Protein AF-A0A1F3V803-F1 (afdb_monomer)

Radius of gyration: 26.29 Å; Cα contacts (8 Å, |Δi|>4): 55; chains: 1; bounding box: 69×19×67 Å

Solvent-accessible surface area (backbone atoms only — not comparable to full-atom values): 7917 Å² total; per-residue (Å²): 112,71,68,62,55,53,49,49,52,49,53,52,56,52,50,50,53,37,47,75,66,63,75,46,58,68,71,62,49,52,55,52,51,51,55,48,50,52,50,52,50,51,51,50,54,51,50,55,56,48,55,55,49,52,52,51,54,52,50,53,50,51,52,52,52,58,51,56,71,48,44,62,58,47,48,73,74,38,53,72,72,54,35,48,54,54,49,50,60,58,50,63,36,50,44,83,52,98,91,41,83,43,76,59,75,75,55,73,74,76,69,55,58,97,84,62,82,96,82,54,72,82,64,60,79,70,60,61,89,87,68,132

Secondary structure (DSSP, 8-state):
-HHHHHHHHHHHHHHHHHHHTT-S-HHHHHHHHHHHHHHHHHHHHHHHHHHHHHHHHHHHHHHHHHHHHHHHHHHHHS-HHHHHHHHHHHHTTEEEETTEEEE----GGGGS-TT--TT-HHHHTT--S---

Sequence (132 aa):
MNTAKLEIQRLISESYEDKINERISENLWREKYRVWMEEESRLKVEIKAFDKKELATTQIFKECIERGKSLKSQYVLGSETQKRKLVEILASNLILNHGSVECCWRKPWNLLPKKGQVGYWISRILIPCNTF

Structure (mmCIF, N/CA/C/O backbone):
data_AF-A0A1F3V803-F1
#
_entry.id   AF-A0A1F3V803-F1
#
loop_
_atom_site.group_PDB
_atom_site.id
_atom_site.type_symbol
_atom_site.label_atom_id
_atom_site.label_alt_id
_atom_site.label_comp_id
_atom_site.label_asym_id
_atom_site.label_entity_id
_atom_site.label_seq_id
_atom_site.pdbx_PDB_ins_code
_atom_site.Cartn_x
_atom_site.Cartn_y
_atom_site.Cartn_z
_atom_site.occupancy
_atom_site.B_iso_or_equiv
_atom_site.auth_seq_id
_atom_site.auth_comp_id
_atom_site.auth_asym_id
_atom_site.auth_atom_id
_atom_site.pdbx_PDB_model_num
ATOM 1 N N . MET A 1 1 ? 1.886 -6.604 -14.223 1.00 58.78 1 MET A N 1
ATOM 2 C CA . MET A 1 1 ? 2.879 -5.517 -14.051 1.00 58.78 1 MET A CA 1
ATOM 3 C C . MET A 1 1 ? 4.305 -6.053 -13.954 1.00 58.78 1 MET A C 1
ATOM 5 O O . MET A 1 1 ? 5.132 -5.584 -14.718 1.00 58.78 1 MET A O 1
ATOM 9 N N . ASN A 1 2 ? 4.600 -7.066 -13.125 1.00 68.56 2 ASN A N 1
ATOM 10 C CA . ASN A 1 2 ? 5.965 -7.623 -13.036 1.00 68.56 2 ASN A CA 1
ATOM 11 C C . ASN A 1 2 ? 6.492 -8.257 -14.335 1.00 68.56 2 ASN A C 1
ATOM 13 O O . ASN A 1 2 ? 7.656 -8.073 -14.662 1.00 68.56 2 ASN A O 1
ATOM 17 N N . THR A 1 3 ? 5.644 -8.934 -15.110 1.00 80.06 3 THR A N 1
ATOM 18 C CA . THR A 1 3 ? 6.038 -9.558 -16.386 1.00 80.06 3 THR A CA 1
ATOM 19 C C . THR A 1 3 ? 6.472 -8.537 -17.443 1.00 80.06 3 THR A C 1
ATOM 21 O O . THR A 1 3 ? 7.494 -8.727 -18.087 1.00 80.06 3 THR A O 1
ATOM 24 N N . ALA A 1 4 ? 5.752 -7.417 -17.569 1.00 79.44 4 ALA A N 1
ATOM 25 C CA . ALA A 1 4 ? 6.079 -6.353 -18.523 1.00 79.44 4 ALA A CA 1
ATOM 26 C C . ALA A 1 4 ? 7.405 -5.645 -18.191 1.00 79.44 4 ALA A C 1
ATOM 28 O O . ALA A 1 4 ? 8.190 -5.351 -19.086 1.00 79.44 4 ALA A O 1
ATOM 29 N N . LYS A 1 5 ? 7.687 -5.419 -16.900 1.00 83.44 5 LYS A N 1
ATOM 30 C CA . LYS A 1 5 ? 8.965 -4.847 -16.452 1.00 83.44 5 LYS A CA 1
ATOM 31 C C . LYS A 1 5 ? 10.145 -5.767 -16.782 1.00 83.44 5 LYS A C 1
ATOM 33 O O . LYS A 1 5 ? 11.165 -5.285 -17.260 1.00 83.44 5 LYS A O 1
ATOM 38 N N . LEU A 1 6 ? 10.004 -7.068 -16.521 1.00 87.00 6 LEU A N 1
ATOM 39 C CA . LEU A 1 6 ? 11.047 -8.057 -16.814 1.00 87.00 6 LEU A CA 1
ATOM 40 C C . LEU A 1 6 ? 11.333 -8.144 -18.315 1.00 87.00 6 LEU A C 1
ATOM 42 O O . LEU A 1 6 ? 12.490 -8.222 -18.710 1.00 87.00 6 LEU A O 1
ATOM 46 N N . GLU A 1 7 ? 10.293 -8.054 -19.142 1.00 88.12 7 GLU A N 1
ATOM 47 C CA . GLU A 1 7 ? 10.446 -8.075 -20.594 1.00 88.12 7 GLU A CA 1
ATOM 48 C C . GLU A 1 7 ? 11.192 -6.842 -21.122 1.00 88.12 7 GLU A C 1
ATOM 50 O O . GLU A 1 7 ? 12.089 -6.972 -21.947 1.00 88.12 7 GLU A O 1
ATOM 55 N N . ILE A 1 8 ? 10.907 -5.645 -20.598 1.00 87.25 8 ILE A N 1
ATOM 56 C CA . ILE A 1 8 ? 11.644 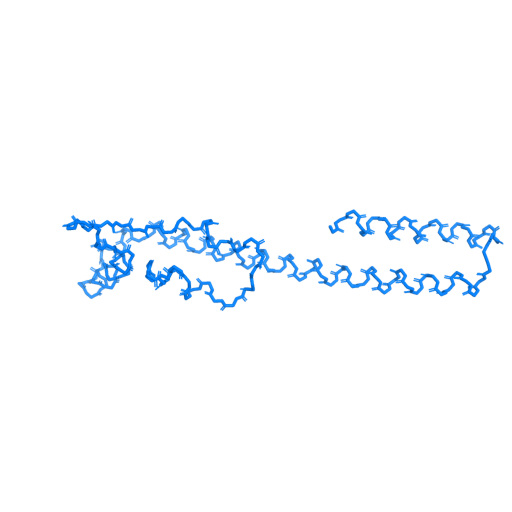-4.425 -20.972 1.00 87.25 8 ILE A CA 1
ATOM 57 C C . ILE A 1 8 ? 13.113 -4.510 -20.549 1.00 87.25 8 ILE A C 1
ATOM 59 O O . ILE A 1 8 ? 13.993 -4.109 -21.306 1.00 87.25 8 ILE A O 1
ATOM 63 N N . GLN A 1 9 ? 13.394 -5.061 -19.367 1.00 86.12 9 GLN A N 1
ATOM 64 C CA . GLN A 1 9 ? 14.769 -5.270 -18.909 1.00 86.12 9 GLN A CA 1
ATOM 65 C C . GLN A 1 9 ? 15.517 -6.262 -19.803 1.00 86.12 9 GLN A C 1
ATOM 67 O O . GLN A 1 9 ? 16.662 -6.003 -20.164 1.00 86.12 9 GLN A O 1
ATOM 72 N N . ARG A 1 10 ? 14.848 -7.342 -20.225 1.00 90.25 10 ARG A N 1
ATOM 73 C CA . ARG A 1 10 ? 15.386 -8.303 -21.192 1.00 90.25 10 ARG A CA 1
ATOM 74 C C . ARG A 1 10 ? 15.709 -7.633 -22.529 1.00 90.25 10 ARG A C 1
ATOM 76 O O . ARG A 1 10 ? 16.830 -7.763 -23.006 1.00 90.25 10 ARG A O 1
ATOM 83 N N . LEU A 1 11 ? 14.771 -6.865 -23.088 1.00 87.75 11 LEU A N 1
ATOM 84 C CA . LEU A 1 11 ? 14.954 -6.143 -24.354 1.00 87.75 11 LEU A CA 1
ATOM 85 C C . LEU A 1 11 ? 16.104 -5.133 -24.288 1.00 87.75 11 LEU A C 1
ATOM 87 O O . LEU A 1 11 ? 16.893 -5.031 -25.225 1.00 87.75 11 LEU A O 1
ATOM 91 N N . ILE A 1 12 ? 16.235 -4.417 -23.169 1.00 86.56 12 ILE A N 1
ATOM 92 C CA . ILE A 1 12 ? 17.360 -3.512 -22.939 1.00 86.56 12 ILE A CA 1
ATOM 93 C C . ILE A 1 12 ? 18.681 -4.293 -22.957 1.00 86.56 12 ILE A C 1
ATOM 95 O O . ILE A 1 12 ? 19.575 -3.929 -23.719 1.00 86.56 12 ILE A O 1
ATOM 99 N N . SER A 1 13 ? 18.797 -5.372 -22.179 1.00 86.75 13 SER A N 1
ATOM 100 C CA . SER A 1 13 ? 20.006 -6.205 -22.123 1.00 86.75 13 SER A CA 1
ATOM 101 C C . SER A 1 13 ? 20.377 -6.809 -23.480 1.00 86.75 13 SER A C 1
ATOM 103 O O . SER A 1 13 ? 21.530 -6.720 -23.887 1.00 86.75 13 SER A O 1
ATOM 105 N N . GLU A 1 14 ? 19.409 -7.352 -24.216 1.00 86.94 14 GLU A N 1
ATOM 106 C CA . GLU A 1 14 ? 19.634 -7.930 -25.549 1.00 86.94 14 GLU A CA 1
ATOM 107 C C . GLU A 1 14 ? 20.071 -6.868 -26.563 1.00 86.94 14 GLU A C 1
ATOM 109 O O . GLU A 1 14 ? 21.017 -7.073 -27.320 1.00 86.94 14 GLU A O 1
ATOM 114 N N . SER A 1 15 ? 19.463 -5.680 -26.518 1.00 84.69 15 SER A N 1
ATOM 115 C CA . SER A 1 15 ? 19.848 -4.578 -27.403 1.00 84.69 15 SER A CA 1
ATOM 116 C C . SER A 1 15 ? 21.268 -4.065 -27.157 1.00 84.69 15 SER A C 1
ATOM 118 O O . SER A 1 15 ? 21.910 -3.572 -28.084 1.00 84.69 15 SER A O 1
ATOM 120 N N . TYR A 1 16 ? 21.763 -4.162 -25.918 1.00 83.31 16 TYR A N 1
ATOM 121 C CA . TYR A 1 16 ? 23.140 -3.809 -25.584 1.00 83.31 16 TYR A CA 1
ATOM 122 C C . TYR A 1 16 ? 24.130 -4.783 -26.219 1.00 83.31 16 TYR A C 1
ATOM 124 O O . TYR A 1 16 ? 25.106 -4.340 -26.825 1.00 83.31 16 TYR A O 1
ATOM 132 N N . GLU A 1 17 ? 23.850 -6.083 -26.135 1.00 85.25 17 GLU A N 1
ATOM 133 C CA . GLU A 1 17 ? 24.649 -7.122 -26.790 1.00 85.25 17 GLU A CA 1
ATOM 134 C C . GLU A 1 17 ? 24.638 -6.948 -28.313 1.00 85.25 17 GLU A C 1
ATOM 136 O O . GLU A 1 17 ? 25.684 -6.981 -28.962 1.00 85.25 17 GLU A O 1
ATOM 141 N N . ASP A 1 18 ? 23.479 -6.672 -28.909 1.00 82.56 18 ASP A N 1
ATOM 142 C CA . ASP A 1 18 ? 23.374 -6.462 -30.354 1.00 82.56 18 ASP A CA 1
ATOM 143 C C . ASP A 1 18 ? 24.081 -5.179 -30.833 1.00 82.56 18 ASP A C 1
ATOM 145 O O . ASP A 1 18 ? 24.614 -5.148 -31.946 1.00 82.56 18 ASP A O 1
ATOM 149 N N . LYS A 1 19 ? 24.154 -4.138 -29.990 1.00 79.94 19 LYS A N 1
ATOM 150 C CA . LYS A 1 19 ? 24.950 -2.927 -30.248 1.00 79.94 19 LYS A CA 1
ATOM 151 C C . LYS A 1 19 ? 26.449 -3.217 -30.204 1.00 79.94 19 LYS A C 1
ATOM 153 O O . LYS A 1 19 ? 27.188 -2.678 -31.022 1.00 79.94 19 LYS A O 1
ATOM 158 N N . ILE A 1 20 ? 26.909 -4.027 -29.247 1.00 83.00 20 ILE A N 1
ATOM 159 C CA . ILE A 1 20 ? 28.323 -4.428 -29.135 1.00 83.00 20 ILE A CA 1
ATOM 160 C C . ILE A 1 20 ? 28.737 -5.273 -30.344 1.00 83.00 20 ILE A C 1
ATOM 162 O O . ILE A 1 20 ? 29.839 -5.111 -30.855 1.00 83.00 20 ILE A O 1
ATOM 166 N N . ASN A 1 21 ? 27.828 -6.113 -30.838 1.00 85.88 21 ASN A N 1
ATOM 167 C CA . ASN A 1 21 ? 28.039 -6.951 -32.016 1.00 85.88 21 ASN A CA 1
ATOM 168 C C . ASN A 1 21 ? 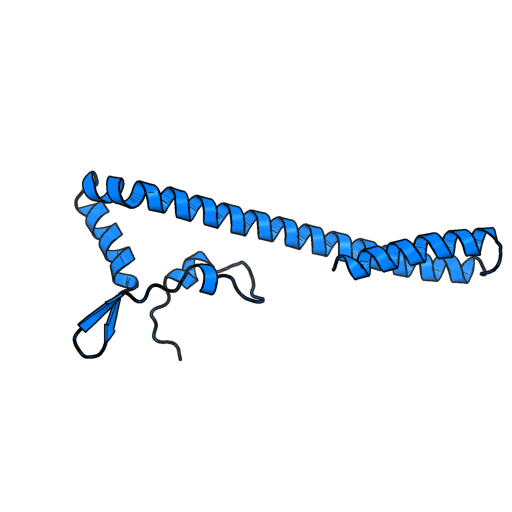27.798 -6.220 -33.357 1.00 85.88 21 ASN A C 1
ATOM 170 O O . ASN A 1 21 ? 27.734 -6.881 -34.392 1.00 85.88 21 ASN A O 1
ATOM 174 N N . GLU A 1 22 ? 27.612 -4.891 -33.345 1.00 82.69 22 GLU A N 1
ATOM 175 C CA . GLU A 1 22 ? 27.343 -4.033 -34.519 1.00 82.69 22 GLU A CA 1
ATOM 176 C C . GLU A 1 22 ? 26.160 -4.485 -35.400 1.00 82.69 22 GLU A C 1
ATOM 178 O O . GLU A 1 22 ? 26.028 -4.092 -36.559 1.00 82.69 22 GLU A O 1
ATOM 183 N N . ARG A 1 23 ? 25.240 -5.285 -34.850 1.00 82.44 23 ARG A N 1
ATOM 184 C CA . ARG A 1 23 ? 24.075 -5.813 -35.580 1.00 82.44 23 ARG A CA 1
ATOM 185 C C . ARG A 1 23 ? 23.001 -4.758 -35.825 1.00 82.44 23 ARG A C 1
ATOM 187 O O . ARG A 1 23 ? 22.108 -4.959 -36.646 1.00 82.44 23 ARG A O 1
ATOM 194 N N . ILE A 1 24 ? 23.068 -3.647 -35.095 1.00 82.81 24 ILE A N 1
ATOM 195 C CA . ILE A 1 24 ? 22.087 -2.566 -35.114 1.00 82.81 24 ILE A CA 1
ATOM 196 C C . ILE A 1 24 ? 22.832 -1.240 -35.239 1.00 82.81 24 ILE A C 1
ATOM 198 O O . ILE A 1 24 ? 23.830 -1.009 -34.558 1.00 82.81 24 ILE A O 1
ATOM 202 N N . SER A 1 25 ? 22.326 -0.340 -36.083 1.00 84.44 25 SER A N 1
ATOM 203 C CA . SER A 1 25 ? 22.878 1.010 -36.186 1.00 84.44 25 SER A CA 1
ATOM 204 C C . SER A 1 25 ? 22.672 1.793 -34.885 1.00 84.44 25 SER A C 1
ATOM 206 O O . SER A 1 25 ? 21.636 1.687 -34.222 1.00 84.44 25 SER A O 1
ATOM 208 N N . GLU A 1 26 ? 23.646 2.632 -34.534 1.00 82.44 26 GLU A N 1
ATOM 209 C CA . GLU A 1 26 ? 23.630 3.392 -33.279 1.00 82.44 26 GLU A CA 1
ATOM 210 C C . GLU A 1 26 ? 22.400 4.311 -33.158 1.00 82.44 26 GLU A C 1
ATOM 212 O O . GLU A 1 26 ? 21.834 4.466 -32.076 1.00 82.44 26 GLU A O 1
ATOM 217 N N . ASN A 1 27 ? 21.941 4.870 -34.281 1.00 83.94 27 ASN A N 1
ATOM 218 C CA . ASN A 1 27 ? 20.749 5.716 -34.331 1.00 83.94 27 ASN A CA 1
ATOM 219 C C . ASN A 1 27 ? 19.468 4.934 -34.011 1.00 83.94 27 ASN A C 1
ATOM 221 O O . ASN A 1 27 ? 18.632 5.414 -33.247 1.00 83.94 27 ASN A O 1
ATOM 225 N N . LEU A 1 28 ? 19.326 3.719 -34.552 1.00 84.00 28 LEU A N 1
ATOM 226 C CA . LEU A 1 28 ? 18.174 2.862 -34.272 1.00 84.00 28 LEU A CA 1
ATOM 227 C C . LEU A 1 28 ? 18.197 2.365 -32.821 1.00 84.00 28 LEU A C 1
ATOM 229 O O . LEU A 1 28 ? 17.157 2.343 -32.160 1.00 84.00 28 LEU A O 1
ATOM 233 N N . TRP A 1 29 ? 19.384 2.023 -32.312 1.00 85.69 29 TRP A N 1
ATOM 234 C CA . TRP A 1 29 ? 19.566 1.623 -30.921 1.00 85.69 29 TRP A CA 1
ATOM 235 C C . TRP A 1 29 ? 19.192 2.750 -29.952 1.00 85.69 29 TRP A C 1
ATOM 237 O O . TRP A 1 29 ? 18.389 2.523 -29.049 1.00 85.69 29 TRP A O 1
ATOM 247 N N . ARG A 1 30 ? 19.686 3.981 -30.165 1.00 86.38 30 ARG A N 1
ATOM 248 C CA . ARG A 1 30 ? 19.356 5.132 -29.305 1.00 86.38 30 ARG A CA 1
ATOM 249 C C . ARG A 1 30 ? 17.856 5.400 -29.232 1.00 86.38 30 ARG A C 1
ATOM 251 O O . ARG A 1 30 ? 17.342 5.648 -28.143 1.00 86.38 30 ARG A O 1
ATOM 258 N N . GLU A 1 31 ? 17.161 5.336 -30.366 1.00 89.56 31 GLU A N 1
ATOM 259 C CA . GLU A 1 31 ? 15.721 5.595 -30.408 1.00 89.56 31 GLU A CA 1
ATOM 260 C C . GLU A 1 31 ? 14.936 4.540 -29.618 1.00 89.56 31 GLU A C 1
ATOM 262 O O . GLU A 1 31 ? 14.098 4.878 -28.782 1.00 89.56 31 GLU A O 1
ATOM 267 N N . LYS A 1 32 ? 15.244 3.253 -29.822 1.00 87.31 32 LYS A N 1
ATOM 268 C CA . LYS A 1 32 ? 14.579 2.156 -2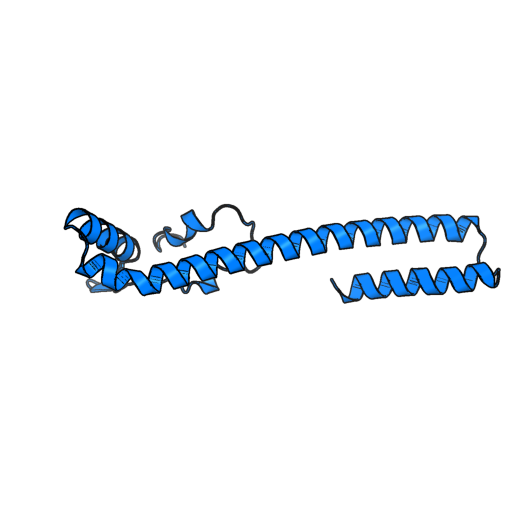9.104 1.00 87.31 32 LYS A CA 1
ATOM 269 C C . LYS A 1 32 ? 14.917 2.144 -27.618 1.00 87.31 32 LYS A C 1
ATOM 271 O O . LYS A 1 32 ? 14.017 1.992 -26.794 1.00 87.31 32 LYS A O 1
ATOM 276 N N . TYR A 1 33 ? 16.180 2.384 -27.279 1.00 87.69 33 TYR A N 1
ATOM 277 C CA . TYR A 1 33 ? 16.638 2.469 -25.900 1.00 87.69 33 TYR A CA 1
ATOM 278 C C . TYR A 1 33 ? 15.925 3.588 -25.133 1.00 87.69 33 TYR A C 1
ATOM 280 O O . TYR A 1 33 ? 15.474 3.373 -24.008 1.00 87.69 33 TYR A O 1
ATOM 288 N N . ARG A 1 34 ? 15.736 4.760 -25.757 1.00 89.88 34 ARG A N 1
ATOM 289 C CA . ARG A 1 34 ? 14.968 5.866 -25.167 1.00 89.88 34 ARG A CA 1
ATOM 290 C C . ARG A 1 34 ? 13.527 5.458 -24.851 1.00 89.88 34 ARG A C 1
ATOM 292 O O . ARG A 1 34 ? 13.079 5.667 -23.727 1.00 89.88 34 ARG A O 1
ATOM 299 N N . VAL A 1 35 ? 12.834 4.831 -25.804 1.00 90.75 35 VAL A N 1
ATOM 300 C CA . VAL A 1 35 ? 11.442 4.376 -25.626 1.00 90.75 35 VAL A CA 1
ATOM 301 C C . VAL A 1 35 ? 11.324 3.364 -24.482 1.00 90.75 35 VAL A C 1
ATOM 303 O O . VAL A 1 35 ? 10.433 3.474 -23.642 1.00 90.75 35 VAL A O 1
ATOM 306 N N . TRP A 1 36 ? 12.234 2.392 -24.408 1.00 90.00 36 TRP A N 1
ATOM 307 C CA . TRP A 1 36 ? 12.224 1.398 -23.333 1.00 90.00 36 TRP A CA 1
ATOM 308 C C . TRP A 1 36 ? 12.554 1.995 -21.965 1.00 90.00 36 TRP A C 1
ATOM 310 O O . TRP A 1 36 ? 11.940 1.606 -20.974 1.00 90.00 36 TRP A O 1
ATOM 320 N N . MET A 1 37 ? 13.467 2.965 -21.899 1.00 88.25 37 MET A N 1
ATOM 321 C CA . MET A 1 37 ? 13.791 3.677 -20.660 1.00 88.25 37 MET A CA 1
ATOM 322 C C . MET A 1 37 ? 12.621 4.526 -20.147 1.00 88.25 37 MET A C 1
ATOM 324 O O . MET A 1 37 ? 12.356 4.544 -18.943 1.00 88.25 37 MET A O 1
ATOM 328 N N . GLU A 1 38 ? 11.896 5.206 -21.038 1.00 91.19 38 GLU A N 1
ATOM 329 C CA . GLU A 1 38 ? 10.681 5.946 -20.677 1.00 91.19 38 GLU A CA 1
ATOM 330 C C . GLU A 1 38 ? 9.597 5.010 -20.133 1.00 91.19 38 GLU A C 1
ATOM 332 O O . GLU A 1 38 ? 9.001 5.282 -19.087 1.00 91.19 38 GLU A O 1
ATOM 337 N N . GLU A 1 39 ? 9.394 3.869 -20.789 1.00 88.31 39 GLU A N 1
ATOM 338 C CA . GLU A 1 39 ? 8.437 2.853 -20.360 1.00 88.31 39 GLU A CA 1
ATOM 339 C C . GLU A 1 39 ? 8.830 2.222 -19.010 1.00 88.31 39 GLU A C 1
ATOM 341 O O . GLU A 1 39 ? 7.989 2.072 -18.119 1.00 88.31 39 GLU A O 1
ATOM 346 N N . GLU A 1 40 ? 10.115 1.918 -18.798 1.00 89.19 40 GLU A N 1
ATOM 347 C CA . GLU A 1 40 ? 10.615 1.398 -17.522 1.00 89.19 40 GLU A CA 1
ATOM 348 C C . GLU A 1 40 ? 10.419 2.417 -16.388 1.00 89.19 40 GLU A C 1
ATOM 350 O O . GLU A 1 40 ? 10.009 2.059 -15.277 1.00 89.19 40 GLU A O 1
ATOM 355 N N . SER A 1 41 ? 10.673 3.699 -16.668 1.00 89.12 41 SER A N 1
ATOM 356 C CA . SER A 1 41 ? 10.450 4.798 -15.727 1.00 89.12 41 SER A CA 1
ATOM 357 C C . SER A 1 41 ? 8.970 4.922 -15.356 1.00 89.12 41 SER A C 1
ATOM 359 O O . SER A 1 41 ? 8.631 4.954 -14.167 1.00 89.12 41 SER A O 1
ATOM 361 N N . ARG A 1 42 ? 8.072 4.885 -16.349 1.00 90.62 42 ARG A N 1
ATOM 362 C CA . ARG A 1 42 ? 6.618 4.916 -16.137 1.00 90.62 42 ARG A CA 1
ATOM 363 C C . ARG A 1 42 ? 6.156 3.761 -15.252 1.00 90.62 42 ARG A C 1
ATOM 365 O O . ARG A 1 42 ? 5.507 3.989 -14.230 1.00 90.62 42 ARG A O 1
ATOM 372 N N . LEU A 1 43 ? 6.554 2.532 -15.583 1.00 88.06 43 LEU A N 1
ATOM 373 C CA . LEU A 1 43 ? 6.199 1.342 -14.807 1.00 88.06 43 LEU A CA 1
ATOM 374 C C . LEU A 1 43 ? 6.747 1.403 -13.374 1.00 88.06 43 LEU A C 1
ATOM 376 O O . LEU A 1 43 ? 6.051 1.016 -12.436 1.00 88.06 43 LEU A O 1
ATOM 380 N N . LYS A 1 44 ? 7.965 1.923 -13.165 1.00 87.31 44 LYS A N 1
ATOM 381 C CA . LYS A 1 44 ? 8.534 2.123 -11.819 1.00 87.31 44 LYS A CA 1
ATOM 382 C C . LYS A 1 44 ? 7.711 3.107 -10.987 1.00 87.31 44 LYS A C 1
ATOM 384 O O . LYS A 1 44 ? 7.514 2.862 -9.795 1.00 87.31 44 LYS A O 1
ATOM 389 N N . VAL A 1 45 ? 7.240 4.203 -11.583 1.00 87.94 45 VAL A N 1
ATOM 390 C CA . VAL A 1 45 ? 6.383 5.185 -10.898 1.00 87.94 45 VAL A CA 1
ATOM 391 C C . VAL A 1 45 ? 5.040 4.563 -10.526 1.00 87.94 45 VAL A C 1
ATOM 393 O O . VAL A 1 45 ? 4.603 4.704 -9.383 1.00 87.94 45 VAL A O 1
ATOM 396 N N . GLU A 1 46 ? 4.413 3.831 -11.446 1.00 84.44 46 GLU A N 1
ATOM 397 C CA . GLU A 1 46 ? 3.138 3.160 -11.185 1.00 84.44 46 GLU A CA 1
ATOM 398 C C . GLU A 1 46 ? 3.252 2.125 -10.064 1.00 84.44 46 GLU A C 1
ATOM 400 O O . GLU A 1 46 ? 2.447 2.154 -9.135 1.00 84.44 46 GLU A O 1
ATOM 405 N N . ILE A 1 47 ? 4.274 1.261 -10.093 1.00 84.56 47 ILE A N 1
ATOM 406 C CA . ILE A 1 47 ? 4.505 0.254 -9.044 1.00 84.56 47 ILE A CA 1
ATOM 407 C C . ILE A 1 47 ? 4.676 0.931 -7.681 1.00 84.56 47 ILE A C 1
ATOM 409 O O . ILE A 1 47 ? 3.966 0.594 -6.738 1.00 84.56 47 ILE A O 1
ATOM 413 N N . LYS A 1 48 ? 5.530 1.959 -7.585 1.00 81.38 48 LYS A N 1
ATOM 414 C CA . LYS A 1 48 ? 5.718 2.707 -6.330 1.00 81.38 48 LYS A CA 1
ATOM 415 C C . LYS A 1 48 ? 4.422 3.349 -5.831 1.00 81.38 48 LYS A C 1
ATOM 417 O O . LYS A 1 48 ? 4.186 3.420 -4.624 1.00 81.38 48 LYS A O 1
ATOM 422 N N . ALA A 1 49 ? 3.580 3.836 -6.741 1.00 77.56 49 ALA A N 1
ATOM 423 C CA . ALA A 1 49 ? 2.285 4.402 -6.388 1.00 77.56 49 ALA A CA 1
ATOM 424 C C . ALA A 1 49 ? 1.298 3.334 -5.883 1.00 77.56 49 ALA A C 1
ATOM 426 O O . ALA A 1 49 ? 0.499 3.628 -4.991 1.00 77.56 49 ALA A O 1
ATOM 427 N N . PHE A 1 50 ? 1.348 2.114 -6.425 1.00 75.31 50 PHE A N 1
ATOM 428 C CA . PHE A 1 50 ? 0.567 0.975 -5.940 1.00 75.31 50 PHE A CA 1
ATOM 429 C C . PHE A 1 50 ? 1.039 0.499 -4.563 1.00 75.31 50 PHE A C 1
ATOM 431 O O . PHE A 1 50 ? 0.209 0.429 -3.658 1.00 75.31 50 PHE A O 1
ATOM 438 N N . ASP A 1 51 ? 2.343 0.297 -4.363 1.00 74.69 51 ASP A N 1
ATOM 439 C CA . ASP A 1 51 ? 2.911 -0.146 -3.079 1.00 74.69 51 ASP A CA 1
ATOM 440 C C . ASP A 1 51 ? 2.542 0.819 -1.940 1.00 74.69 51 ASP A C 1
ATOM 442 O O . ASP A 1 51 ? 2.131 0.417 -0.849 1.00 74.69 51 ASP A O 1
ATOM 446 N N . LYS A 1 52 ? 2.603 2.132 -2.207 1.00 67.94 52 LYS A N 1
ATOM 447 C CA . LYS A 1 52 ? 2.212 3.160 -1.232 1.00 67.94 52 LYS A CA 1
ATOM 448 C C . LYS A 1 52 ? 0.722 3.093 -0.872 1.00 67.94 52 LYS A C 1
ATOM 450 O O . LYS A 1 52 ? 0.361 3.340 0.279 1.00 67.94 52 LYS A O 1
ATOM 455 N N . LYS A 1 53 ? -0.149 2.779 -1.837 1.00 65.06 53 LYS A N 1
ATOM 456 C CA . LYS A 1 53 ? -1.593 2.617 -1.599 1.00 65.06 53 LYS A CA 1
ATOM 457 C C . LYS A 1 53 ? -1.887 1.353 -0.796 1.00 65.06 53 LYS A C 1
ATOM 459 O O . LYS A 1 53 ? -2.679 1.418 0.139 1.00 65.06 53 LYS A O 1
ATOM 464 N N . GLU A 1 54 ? -1.233 0.241 -1.118 1.00 69.81 54 GLU A N 1
ATOM 465 C CA . GLU A 1 54 ? -1.388 -1.024 -0.394 1.00 69.81 54 GLU A CA 1
ATOM 466 C C . GLU A 1 54 ? -0.956 -0.894 1.072 1.00 69.81 54 GLU A C 1
ATOM 468 O O . GLU A 1 54 ? -1.671 -1.339 1.976 1.00 69.81 54 GLU A O 1
ATOM 473 N N . LEU A 1 55 ? 0.154 -0.195 1.328 1.00 65.81 55 LEU A N 1
ATOM 474 C CA . LEU A 1 55 ? 0.619 0.088 2.684 1.00 65.81 55 LEU A CA 1
ATOM 475 C C . LEU A 1 55 ? -0.412 0.905 3.480 1.00 65.81 55 LEU A C 1
ATOM 477 O O . LEU A 1 55 ? -0.709 0.574 4.629 1.00 65.81 55 LEU A O 1
ATOM 481 N N . ALA A 1 56 ? -1.006 1.931 2.862 1.00 64.19 56 ALA A N 1
ATOM 482 C CA . ALA A 1 56 ? -2.039 2.750 3.492 1.00 64.19 56 ALA A CA 1
ATOM 483 C C . ALA A 1 56 ? -3.309 1.940 3.809 1.00 64.19 56 ALA A C 1
ATOM 485 O O . ALA A 1 56 ? -3.836 2.029 4.917 1.00 64.19 56 ALA A O 1
ATOM 486 N N . THR A 1 57 ? -3.780 1.101 2.881 1.00 67.38 57 THR A N 1
ATOM 487 C CA . THR A 1 57 ? -4.935 0.218 3.115 1.00 67.38 57 THR A CA 1
ATOM 488 C C . THR A 1 57 ? -4.657 -0.788 4.233 1.00 67.38 57 THR A C 1
ATOM 490 O O . THR A 1 57 ? -5.505 -0.999 5.101 1.00 67.38 57 THR A O 1
ATOM 493 N N . THR A 1 58 ? -3.456 -1.366 4.257 1.00 70.75 58 THR A N 1
ATOM 494 C CA . THR A 1 58 ? -3.040 -2.322 5.292 1.00 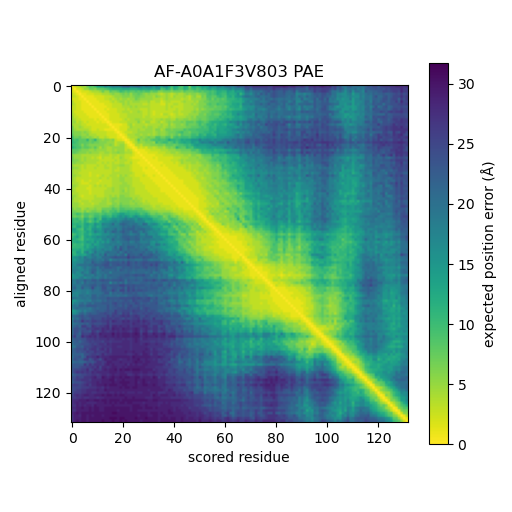70.75 58 THR A CA 1
ATOM 495 C C . THR A 1 58 ? -2.982 -1.667 6.671 1.00 70.75 58 THR A C 1
ATOM 497 O O . THR A 1 58 ? -3.420 -2.261 7.657 1.00 70.75 58 THR A O 1
ATOM 500 N N . GLN A 1 59 ? -2.481 -0.434 6.749 1.00 68.25 59 GLN A N 1
ATOM 501 C CA . GLN A 1 59 ? -2.411 0.322 7.997 1.00 68.25 59 GLN A CA 1
ATOM 502 C C . GLN A 1 59 ? -3.807 0.651 8.541 1.00 68.25 59 GLN A C 1
ATOM 504 O O . GLN A 1 59 ? -4.086 0.378 9.707 1.00 68.25 59 GLN A O 1
ATOM 509 N N . ILE A 1 60 ? -4.712 1.137 7.684 1.00 69.12 60 ILE A N 1
ATOM 510 C CA . ILE A 1 60 ? -6.111 1.405 8.055 1.00 69.12 60 ILE A CA 1
ATOM 511 C C . ILE A 1 60 ? -6.781 0.133 8.589 1.00 69.12 60 ILE A C 1
ATOM 513 O O . ILE A 1 60 ? -7.452 0.162 9.617 1.00 69.12 60 ILE A O 1
ATOM 517 N N . PHE A 1 61 ? -6.571 -1.006 7.926 1.00 67.75 61 PHE A N 1
ATOM 518 C CA . PHE A 1 61 ? -7.147 -2.276 8.358 1.00 67.75 61 PHE A CA 1
ATOM 519 C C . PHE A 1 61 ? -6.630 -2.719 9.735 1.00 67.75 61 PHE A C 1
ATOM 521 O O . PHE A 1 61 ? -7.423 -3.124 10.589 1.00 67.75 61 PHE A O 1
ATOM 528 N N . LYS A 1 62 ? -5.318 -2.594 9.979 1.00 71.88 62 LYS A N 1
ATOM 529 C CA . LYS A 1 62 ? -4.718 -2.868 11.294 1.00 71.88 62 LYS A CA 1
ATOM 530 C C . LYS A 1 62 ? -5.329 -1.981 12.376 1.00 71.88 62 LYS A C 1
ATOM 532 O O . LYS A 1 62 ? -5.748 -2.490 13.412 1.00 71.88 62 LYS A O 1
ATOM 537 N N . GLU A 1 63 ? -5.449 -0.682 12.120 1.00 69.62 63 GLU A N 1
ATOM 538 C CA . GLU A 1 63 ? -6.056 0.263 13.061 1.00 69.62 63 GLU A CA 1
ATOM 539 C C . GLU A 1 63 ? -7.524 -0.066 13.353 1.00 69.62 63 GLU A C 1
ATOM 541 O O . GLU A 1 63 ? -7.948 -0.009 14.508 1.00 69.62 63 GLU A O 1
ATOM 546 N N . CYS A 1 64 ? -8.301 -0.463 12.340 1.00 71.25 64 CYS A N 1
ATOM 547 C CA . CYS A 1 64 ? -9.680 -0.911 12.525 1.00 71.25 64 CYS A CA 1
ATOM 548 C C . CYS A 1 64 ? -9.770 -2.152 13.423 1.00 71.25 64 CYS A C 1
ATOM 550 O O . CYS A 1 64 ? -10.604 -2.185 14.329 1.00 71.25 64 CYS A O 1
ATOM 552 N N . ILE A 1 65 ? -8.912 -3.155 13.207 1.00 74.31 65 ILE A N 1
ATOM 553 C CA . ILE A 1 65 ? -8.894 -4.375 14.027 1.00 74.31 65 ILE A CA 1
ATOM 554 C C . ILE A 1 65 ? -8.524 -4.055 15.475 1.00 74.31 65 ILE A C 1
ATOM 556 O O . ILE A 1 65 ? -9.220 -4.493 16.392 1.00 74.31 65 ILE A O 1
ATOM 560 N N . GLU A 1 66 ? -7.462 -3.279 15.695 1.00 75.00 66 GLU A N 1
ATOM 561 C CA . GLU A 1 66 ? -7.022 -2.920 17.048 1.00 75.00 66 GLU A CA 1
ATOM 562 C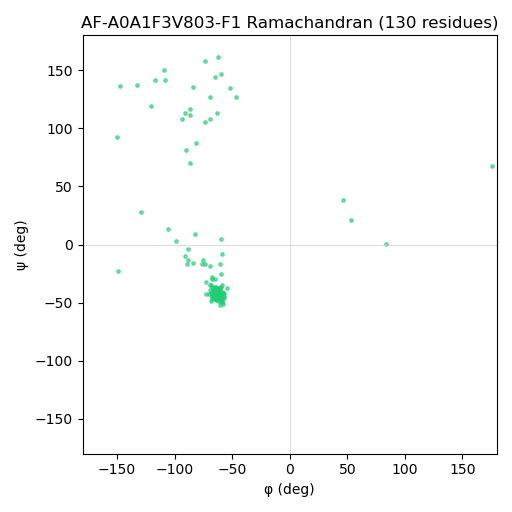 C . GLU A 1 66 ? -8.088 -2.108 17.799 1.00 75.00 66 GLU A C 1
ATOM 564 O O . GLU A 1 66 ? -8.378 -2.363 18.972 1.00 75.00 66 GLU A O 1
ATOM 569 N N . ARG A 1 67 ? -8.769 -1.186 17.108 1.00 71.12 67 ARG A N 1
ATOM 570 C CA . ARG A 1 67 ? -9.917 -0.465 17.677 1.00 71.12 67 ARG A CA 1
ATOM 571 C C . ARG A 1 67 ? -11.079 -1.404 17.998 1.00 71.12 67 ARG A C 1
ATOM 573 O O . ARG A 1 67 ? -11.666 -1.281 19.069 1.00 71.12 67 ARG A O 1
ATOM 580 N N . GLY A 1 68 ? -11.370 -2.374 17.131 1.00 75.06 68 GLY A N 1
ATOM 581 C CA . GLY A 1 68 ? -12.392 -3.395 17.371 1.00 75.06 68 GLY A CA 1
ATOM 582 C C . GLY A 1 68 ? -12.130 -4.226 18.631 1.00 75.06 68 GLY A C 1
ATOM 583 O O . GLY A 1 68 ? -13.050 -4.462 19.413 1.00 75.06 68 GLY A O 1
ATOM 584 N N . LYS A 1 69 ? -10.871 -4.602 18.891 1.00 78.06 69 LYS A N 1
ATOM 585 C CA . LYS A 1 69 ? -10.486 -5.370 20.091 1.00 78.06 69 LYS A CA 1
ATOM 586 C C . LYS A 1 69 ? -10.794 -4.633 21.397 1.00 78.06 69 LYS A C 1
ATOM 588 O O . LYS A 1 69 ? -11.223 -5.254 22.366 1.00 78.06 69 LYS A O 1
ATOM 593 N N . SER A 1 70 ? -10.606 -3.314 21.422 1.00 78.25 70 SER A N 1
ATOM 594 C CA . SER A 1 70 ? -10.885 -2.480 22.602 1.00 78.25 70 SER A CA 1
ATOM 595 C C . SER A 1 70 ? -12.326 -1.961 22.669 1.00 78.25 70 SER A C 1
ATOM 597 O O . SER A 1 70 ? -12.718 -1.355 23.663 1.00 78.25 70 SER A O 1
ATOM 599 N N . LEU A 1 71 ? -13.155 -2.223 21.655 1.00 77.00 71 LEU A N 1
ATOM 600 C CA . LEU A 1 71 ? -14.521 -1.700 21.580 1.00 77.00 71 LEU A CA 1
ATOM 601 C C . LEU A 1 71 ? -15.399 -2.193 22.739 1.00 77.00 71 LEU A C 1
ATOM 603 O O . LEU A 1 71 ? -16.175 -1.430 23.311 1.00 77.00 71 LEU A O 1
ATOM 607 N N . LYS A 1 72 ? -15.241 -3.465 23.126 1.00 79.19 72 LYS A N 1
ATOM 608 C CA . LYS A 1 72 ? -15.985 -4.062 24.243 1.00 79.19 72 LYS A CA 1
ATOM 609 C C . LYS A 1 72 ? -15.630 -3.402 25.576 1.00 79.19 72 LYS A C 1
ATOM 611 O O . LYS A 1 72 ? -16.531 -3.074 26.342 1.00 79.19 72 LYS A O 1
ATOM 616 N N . SER A 1 73 ? -14.343 -3.197 25.859 1.00 82.19 73 SER A N 1
ATOM 617 C CA . SER A 1 73 ? -13.920 -2.546 27.105 1.00 82.19 73 SER A CA 1
ATOM 618 C C . SER A 1 73 ? -14.353 -1.082 27.141 1.00 82.19 73 SER A C 1
ATOM 620 O O . SER A 1 73 ? -14.840 -0.629 28.173 1.00 82.19 73 SER A O 1
ATOM 622 N N . GLN A 1 74 ? -14.280 -0.375 26.009 1.00 80.69 74 GLN A N 1
ATOM 623 C CA . GLN A 1 74 ? -14.784 0.994 25.878 1.00 80.69 74 GLN A CA 1
ATOM 624 C C . GLN A 1 74 ? -16.295 1.089 26.108 1.00 80.69 74 GLN A C 1
ATOM 626 O O . GLN A 1 74 ? -16.751 2.025 26.756 1.00 80.69 74 GLN A O 1
ATOM 631 N N . TYR A 1 75 ? -17.079 0.118 25.632 1.00 82.50 75 TYR A N 1
ATOM 632 C CA . TYR A 1 75 ? -18.513 0.086 25.910 1.00 82.50 75 TYR A CA 1
ATOM 633 C C . TYR A 1 75 ? -18.801 -0.182 27.390 1.00 82.50 75 TYR A C 1
ATOM 635 O O . TYR A 1 75 ? -19.638 0.492 27.975 1.00 82.50 75 TYR A O 1
ATOM 643 N N . VAL A 1 76 ? -18.110 -1.136 28.019 1.00 86.06 76 VAL A N 1
ATOM 644 C CA . VAL A 1 76 ? -18.362 -1.497 29.425 1.00 86.06 76 VAL A CA 1
ATOM 645 C C . VAL A 1 76 ? -17.958 -0.367 30.379 1.00 86.06 76 VAL A C 1
ATOM 647 O O . VAL A 1 76 ? -18.741 -0.006 31.259 1.00 86.06 76 VAL A O 1
ATOM 650 N N . LEU A 1 77 ? -16.768 0.207 30.182 1.00 87.31 77 LEU A N 1
ATOM 651 C CA . LEU A 1 77 ? -16.170 1.216 31.066 1.00 87.31 77 LEU A CA 1
ATOM 652 C C . LEU A 1 77 ? -16.561 2.658 30.710 1.00 87.31 77 LEU A C 1
ATOM 654 O O . LEU A 1 77 ? -16.310 3.569 31.494 1.00 87.31 77 LEU A O 1
ATOM 658 N N . GLY A 1 78 ? -17.138 2.881 29.528 1.00 84.06 78 GLY A N 1
ATOM 659 C CA . GLY A 1 78 ? -17.455 4.214 29.028 1.00 84.06 78 GLY A CA 1
ATOM 660 C C . GLY A 1 78 ? -18.644 4.879 29.723 1.00 84.06 78 GLY A C 1
ATOM 661 O O . GLY A 1 78 ? -19.535 4.221 30.275 1.00 84.06 78 GLY A O 1
ATOM 662 N N . SER A 1 79 ? -18.682 6.209 29.640 1.00 86.88 79 SER A N 1
ATOM 663 C CA . SER A 1 79 ? -19.825 7.020 30.0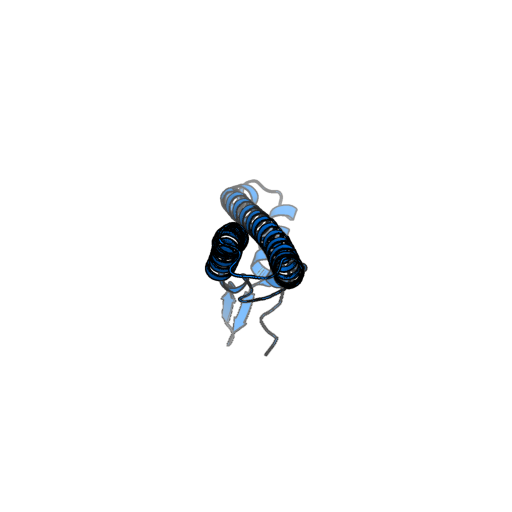72 1.00 86.88 79 SER A CA 1
ATOM 664 C C . SER A 1 79 ? -21.082 6.699 29.251 1.00 86.88 79 SER A C 1
ATOM 666 O O . SER A 1 79 ? -21.001 6.180 28.135 1.00 86.88 79 SER A O 1
ATOM 668 N N . GLU A 1 80 ? -22.267 7.060 29.751 1.00 87.56 80 GLU A N 1
ATOM 669 C CA . GLU A 1 80 ? -23.526 6.882 29.003 1.00 87.56 80 GLU A CA 1
ATOM 670 C C . GLU A 1 80 ? -23.488 7.539 27.616 1.00 87.56 80 GLU A C 1
ATOM 672 O O . GLU A 1 80 ? -23.957 6.970 26.630 1.00 87.56 80 GLU A O 1
ATOM 677 N N . THR A 1 81 ? -22.842 8.701 27.508 1.00 85.12 81 THR A N 1
ATOM 678 C CA . THR A 1 81 ? -22.641 9.407 26.237 1.00 85.12 81 THR A CA 1
ATOM 679 C C . THR A 1 81 ? -21.756 8.635 25.255 1.00 85.12 81 THR A C 1
ATOM 681 O O . THR A 1 81 ? -22.024 8.637 24.054 1.00 85.12 81 THR A O 1
ATOM 684 N N . GLN A 1 82 ? -20.720 7.944 25.738 1.00 77.62 82 GLN A N 1
ATOM 685 C CA . GLN A 1 82 ? -19.854 7.100 24.910 1.00 77.62 82 GLN A CA 1
ATOM 686 C C . GLN A 1 82 ? -20.572 5.817 24.484 1.00 77.62 82 GLN A C 1
ATOM 688 O O . GLN A 1 82 ? -20.526 5.448 23.311 1.00 77.62 82 GLN A O 1
ATOM 693 N N . LYS A 1 83 ? -21.305 5.184 25.406 1.00 84.06 83 LYS A N 1
ATOM 694 C CA . LYS A 1 83 ? -22.144 4.010 25.127 1.00 84.06 83 LYS A CA 1
ATOM 695 C C . LYS A 1 83 ? -23.178 4.309 24.046 1.00 84.06 83 LYS A C 1
ATOM 697 O O . LYS A 1 83 ? -23.296 3.543 23.095 1.00 84.06 83 LYS A O 1
ATOM 702 N N . ARG A 1 84 ? -23.870 5.449 24.150 1.00 83.06 84 ARG A N 1
ATOM 703 C CA . ARG A 1 84 ? -24.853 5.893 23.155 1.00 83.06 84 ARG A CA 1
ATOM 704 C C . ARG A 1 84 ? -24.233 6.062 21.771 1.00 83.06 84 ARG A C 1
ATOM 706 O O . ARG A 1 84 ? -24.753 5.495 20.819 1.00 83.06 84 ARG A O 1
ATOM 713 N N . LYS A 1 85 ? -23.095 6.756 21.665 1.00 77.81 85 LYS A N 1
ATOM 714 C CA . LYS A 1 85 ? -22.381 6.920 20.387 1.00 77.81 85 LYS A CA 1
ATOM 715 C C . LYS A 1 85 ? -21.996 5.581 19.759 1.00 77.81 85 LYS A C 1
ATOM 717 O O . LYS A 1 85 ? -22.140 5.405 18.555 1.00 77.81 85 LYS A O 1
ATOM 722 N N . LEU A 1 86 ? -21.523 4.627 20.562 1.00 77.19 86 LEU A N 1
ATOM 723 C CA . LEU A 1 86 ? -21.187 3.288 20.072 1.00 77.19 86 LEU A CA 1
ATOM 724 C C . LEU A 1 86 ? -22.421 2.549 19.546 1.00 77.19 86 LEU A C 1
ATOM 726 O O . LEU A 1 86 ? -22.364 1.957 18.472 1.00 77.19 86 LEU A O 1
ATOM 730 N N . VAL A 1 87 ? -23.543 2.620 20.264 1.00 80.56 87 VAL A N 1
ATOM 731 C CA . VAL A 1 87 ? -24.810 2.024 19.822 1.00 80.56 87 VAL A CA 1
ATOM 732 C C . VAL A 1 87 ? -25.326 2.698 18.553 1.00 80.56 87 VAL A C 1
ATOM 734 O O . VAL A 1 87 ? -25.745 1.989 17.651 1.00 80.56 87 VAL A O 1
ATOM 737 N N . GLU A 1 88 ? -25.244 4.024 18.430 1.00 75.25 88 GLU A N 1
ATOM 738 C CA . GLU A 1 88 ? -25.624 4.762 17.214 1.00 75.25 88 GLU A CA 1
ATOM 739 C C . GLU A 1 88 ? -24.794 4.323 15.996 1.00 75.25 88 GLU A C 1
ATOM 741 O O . GLU A 1 88 ? -25.340 4.107 14.913 1.00 75.25 88 GLU A O 1
ATOM 746 N N . ILE A 1 89 ? -23.488 4.097 16.178 1.00 71.50 89 ILE A N 1
ATOM 747 C CA . ILE A 1 89 ? -22.605 3.573 15.125 1.00 71.50 89 ILE A CA 1
ATOM 748 C C . ILE A 1 89 ? -23.040 2.164 14.696 1.00 71.50 89 ILE A C 1
ATOM 750 O O . ILE A 1 89 ? -23.154 1.893 13.501 1.00 71.50 89 ILE A O 1
ATOM 754 N N . LEU A 1 90 ? -23.328 1.263 15.638 1.00 70.75 90 LEU A N 1
ATOM 755 C CA . LEU A 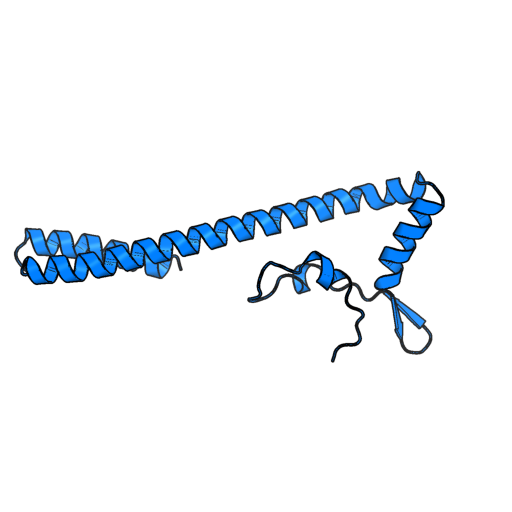1 90 ? -23.826 -0.078 15.303 1.00 70.75 90 LEU A CA 1
ATOM 756 C C . LEU A 1 90 ? -25.218 -0.008 14.646 1.00 70.75 90 LEU A C 1
ATOM 758 O O . LEU A 1 90 ? -25.467 -0.690 13.654 1.00 70.75 90 LEU A O 1
ATOM 762 N N . ALA A 1 91 ? -26.096 0.856 15.161 1.00 68.69 91 ALA A N 1
ATOM 763 C CA . ALA A 1 91 ? -27.474 1.017 14.713 1.00 68.69 91 ALA A CA 1
ATOM 764 C C . ALA A 1 91 ? -27.588 1.600 13.303 1.00 68.69 91 ALA A C 1
ATOM 766 O O . ALA A 1 91 ? -28.521 1.260 12.584 1.00 68.69 91 ALA A O 1
ATOM 767 N N . SER A 1 92 ? -26.613 2.402 12.866 1.00 65.44 92 SER A N 1
ATOM 768 C CA . SER A 1 92 ? -26.542 2.880 11.477 1.00 65.44 92 SER A CA 1
ATOM 769 C C . SER A 1 92 ? -26.411 1.756 10.436 1.00 65.44 92 SER A C 1
ATOM 771 O O . SER A 1 92 ? -26.692 1.977 9.261 1.00 65.44 92 SER A O 1
ATOM 773 N N . ASN A 1 93 ? -26.033 0.544 10.864 1.00 63.38 93 ASN A N 1
ATOM 774 C CA . ASN A 1 93 ? -25.957 -0.653 10.023 1.00 63.38 93 ASN A CA 1
ATOM 775 C C . ASN A 1 93 ? -27.191 -1.567 10.158 1.00 63.38 93 ASN A C 1
ATOM 777 O O . ASN A 1 93 ? -27.221 -2.654 9.575 1.00 63.38 93 ASN A O 1
ATOM 781 N N . LEU A 1 94 ? -28.196 -1.172 10.945 1.00 65.62 94 LEU A N 1
ATOM 782 C CA . LEU A 1 94 ? -29.444 -1.917 11.077 1.00 65.62 94 LEU A CA 1
ATOM 783 C C . LEU A 1 94 ? -30.395 -1.542 9.939 1.00 65.62 94 LEU A C 1
ATOM 785 O O . LEU A 1 94 ? -30.582 -0.370 9.618 1.00 65.62 94 LEU A O 1
ATOM 789 N N . ILE A 1 95 ? -31.018 -2.553 9.350 1.00 67.00 95 ILE A N 1
ATOM 790 C CA . ILE A 1 95 ? -32.092 -2.413 8.373 1.00 67.00 95 ILE A CA 1
ATOM 791 C C . ILE A 1 95 ? -33.358 -3.041 8.946 1.00 67.00 95 ILE A C 1
ATOM 793 O O . ILE A 1 95 ? -33.308 -4.066 9.625 1.00 67.00 95 ILE A O 1
ATOM 797 N N . LEU A 1 96 ? -34.503 -2.413 8.689 1.00 66.00 96 LEU A N 1
ATOM 798 C CA . LEU A 1 96 ? -35.796 -2.998 9.015 1.00 66.00 96 LEU A CA 1
ATOM 799 C C . LEU A 1 96 ? -36.218 -3.875 7.836 1.00 66.00 96 LEU A C 1
ATOM 801 O O . LEU A 1 96 ? -36.495 -3.356 6.755 1.00 66.00 96 LEU A O 1
ATOM 805 N N . ASN A 1 97 ? -36.244 -5.187 8.037 1.00 68.69 97 ASN A N 1
ATOM 806 C CA . ASN A 1 97 ? -36.610 -6.153 7.014 1.00 68.69 97 ASN A CA 1
ATOM 807 C C . ASN A 1 97 ? -37.827 -6.952 7.488 1.00 68.69 97 ASN A C 1
ATOM 809 O O . ASN A 1 97 ? -37.787 -7.580 8.536 1.00 68.69 97 ASN A O 1
ATOM 813 N N . HIS A 1 98 ? -38.940 -6.888 6.753 1.00 67.62 98 HIS A N 1
ATOM 814 C CA . HIS A 1 98 ? -40.166 -7.649 7.051 1.00 67.62 98 HIS A CA 1
ATOM 815 C C . HIS A 1 98 ? -40.635 -7.621 8.526 1.00 67.62 98 HIS A C 1
ATOM 817 O O . HIS A 1 98 ? -41.123 -8.615 9.056 1.00 67.62 98 HIS A O 1
ATOM 823 N N . GLY A 1 99 ? -40.506 -6.472 9.198 1.00 75.06 99 GLY A N 1
ATOM 824 C CA . GLY A 1 99 ? -40.934 -6.299 10.592 1.00 75.06 99 GLY A CA 1
ATOM 825 C C . GLY A 1 99 ? -39.924 -6.765 11.648 1.00 75.06 99 GLY A C 1
ATOM 826 O O . GLY A 1 99 ? -40.194 -6.604 12.837 1.00 75.06 99 GLY A O 1
ATOM 827 N N . SER A 1 100 ? -38.757 -7.277 11.249 1.00 67.25 100 SER A N 1
ATOM 828 C CA . SER A 1 100 ? -37.622 -7.556 12.132 1.00 67.25 100 SER A CA 1
ATOM 829 C C . SER A 1 100 ? -36.471 -6.576 11.871 1.00 67.25 100 SER A C 1
ATOM 831 O O . SER A 1 100 ? -36.304 -6.034 10.777 1.00 67.25 100 SER A O 1
ATOM 833 N N . VAL A 1 101 ? -35.684 -6.295 12.911 1.00 71.81 101 VAL A N 1
ATOM 834 C CA . VAL A 1 101 ? -34.474 -5.475 12.792 1.00 71.81 101 VAL A CA 1
ATOM 835 C C . VAL A 1 101 ? -33.301 -6.408 12.512 1.00 71.81 101 VAL A C 1
ATOM 837 O O . VAL A 1 101 ? -32.918 -7.205 13.367 1.00 71.81 101 VAL A O 1
ATOM 840 N N . GLU A 1 102 ? -32.722 -6.301 11.320 1.00 70.62 102 GLU A N 1
ATOM 841 C CA . GLU A 1 102 ? -31.579 -7.102 10.886 1.00 70.62 102 GLU A CA 1
ATOM 842 C C . GLU A 1 102 ? -30.319 -6.240 10.824 1.00 70.62 102 GLU A C 1
ATOM 844 O O . GLU A 1 102 ? -30.348 -5.084 10.406 1.00 70.62 102 GLU A O 1
ATOM 849 N N . CYS A 1 103 ? -29.177 -6.798 11.227 1.00 61.94 103 CYS A N 1
ATOM 850 C CA . CYS A 1 103 ? -27.905 -6.093 11.133 1.00 61.94 103 CYS A CA 1
ATOM 851 C C . CYS A 1 103 ? -27.201 -6.435 9.822 1.00 61.94 103 CYS A C 1
ATOM 853 O O . CYS A 1 103 ? -26.692 -7.545 9.646 1.00 61.94 103 CYS A O 1
ATOM 855 N N . CYS A 1 104 ? -27.171 -5.479 8.892 1.00 60.03 104 CYS A N 1
ATOM 856 C CA . CYS A 1 104 ? -26.537 -5.656 7.595 1.00 60.03 104 CYS A CA 1
ATOM 857 C C . CYS A 1 104 ? -25.068 -5.233 7.670 1.00 60.03 104 CYS A C 1
ATOM 859 O O . CYS A 1 104 ? -24.676 -4.135 7.278 1.00 60.03 104 CYS A O 1
ATOM 861 N N . TRP A 1 105 ? -24.222 -6.128 8.173 1.00 57.59 105 TRP A N 1
ATOM 862 C CA . TRP A 1 105 ? -22.779 -5.918 8.131 1.00 57.59 105 TRP A CA 1
ATOM 863 C C . TRP A 1 105 ? -22.275 -6.118 6.702 1.00 57.59 105 TRP A C 1
ATOM 865 O O . TRP A 1 105 ? -22.131 -7.253 6.231 1.00 57.59 105 TRP A O 1
ATOM 875 N N . ARG A 1 106 ? -21.942 -5.030 5.995 1.00 53.84 106 ARG A N 1
ATOM 876 C CA . ARG A 1 106 ? -21.112 -5.167 4.792 1.00 53.84 106 ARG A CA 1
ATOM 877 C C . ARG A 1 106 ? -19.758 -5.710 5.229 1.00 53.84 106 ARG A C 1
ATOM 879 O O . ARG A 1 106 ? -19.000 -5.047 5.930 1.00 53.84 106 ARG A O 1
ATOM 886 N N . LYS A 1 107 ? -19.467 -6.941 4.810 1.00 52.12 107 LYS A N 1
ATOM 887 C CA . LYS A 1 107 ? -18.175 -7.594 5.025 1.00 52.12 107 LYS A CA 1
ATOM 888 C C . LYS A 1 107 ? -17.043 -6.618 4.653 1.00 52.12 107 LYS A C 1
ATOM 890 O O . LYS A 1 107 ? -17.071 -6.104 3.535 1.00 52.12 107 LYS A O 1
ATOM 895 N N . PRO A 1 108 ? -16.050 -6.360 5.522 1.00 48.06 108 PRO A N 1
ATOM 896 C CA . PRO A 1 108 ? -15.036 -5.332 5.270 1.00 48.06 108 PRO A CA 1
ATOM 897 C C . PRO A 1 108 ? -14.228 -5.579 3.985 1.00 48.06 108 PRO A C 1
ATOM 899 O O . PRO A 1 108 ? -13.779 -4.638 3.341 1.00 48.06 108 PRO A O 1
ATOM 902 N N . TRP A 1 109 ? -14.125 -6.829 3.530 1.00 47.59 109 TRP A N 1
ATOM 903 C CA . TRP A 1 109 ? -13.510 -7.178 2.245 1.00 47.59 109 TRP A CA 1
ATOM 904 C C . TRP A 1 109 ? -14.382 -6.886 1.013 1.00 47.59 109 TRP A C 1
ATOM 906 O O . TRP A 1 109 ? -13.847 -6.780 -0.084 1.00 47.59 109 TRP A O 1
ATOM 916 N N . ASN A 1 110 ? -15.696 -6.682 1.168 1.00 50.19 110 ASN A N 1
ATOM 917 C CA . ASN A 1 110 ? -16.556 -6.152 0.099 1.00 50.19 110 ASN A CA 1
ATOM 918 C C . ASN A 1 110 ? -16.357 -4.640 -0.108 1.00 50.19 110 ASN A C 1
ATOM 920 O O . ASN A 1 110 ? -16.824 -4.092 -1.105 1.00 50.19 110 ASN A O 1
ATOM 924 N N . LEU A 1 111 ? -15.680 -3.964 0.828 1.00 51.75 111 LEU A N 1
ATOM 925 C CA . LEU A 1 111 ? -15.312 -2.551 0.729 1.00 51.75 111 LEU A CA 1
ATOM 926 C C . LEU A 1 111 ? -13.936 -2.346 0.089 1.00 51.75 111 LEU A C 1
ATOM 928 O O . LEU A 1 111 ? -13.615 -1.215 -0.264 1.00 51.75 111 LEU A O 1
ATOM 932 N N . LEU A 1 112 ? -13.156 -3.418 -0.107 1.00 47.38 112 LEU A N 1
ATOM 933 C CA . LEU A 1 112 ? -11.968 -3.394 -0.955 1.00 47.38 112 LEU A CA 1
ATOM 934 C C . LEU A 1 112 ? -12.455 -3.239 -2.403 1.00 47.38 112 LEU A C 1
ATOM 936 O O . LEU A 1 112 ? -13.063 -4.163 -2.954 1.00 47.38 112 LEU A O 1
ATOM 940 N N . PRO A 1 113 ? -12.268 -2.078 -3.045 1.00 48.88 113 PRO A N 1
ATOM 941 C CA . PRO A 1 113 ? -12.774 -1.890 -4.379 1.00 48.88 113 PRO A CA 1
ATOM 942 C C . PRO A 1 113 ? -11.967 -2.784 -5.316 1.00 48.88 113 PRO A C 1
ATOM 944 O O . PRO A 1 113 ? -10.745 -2.684 -5.390 1.00 48.88 113 PRO A O 1
ATOM 947 N N . LYS A 1 114 ? -12.663 -3.608 -6.105 1.00 49.03 114 LYS A N 1
ATOM 948 C CA . LYS A 1 114 ? -12.045 -4.425 -7.160 1.00 49.03 114 LYS A CA 1
ATOM 949 C C . LYS A 1 114 ? -11.294 -3.596 -8.221 1.00 49.03 114 LYS A C 1
ATOM 951 O O . LYS A 1 114 ? -10.644 -4.218 -9.049 1.00 49.03 114 LYS A O 1
ATOM 956 N N . LYS A 1 115 ? -11.398 -2.249 -8.211 1.00 43.16 115 LYS A N 1
ATOM 957 C CA . LYS A 1 115 ? -10.668 -1.236 -9.022 1.00 43.16 115 LYS A CA 1
ATOM 958 C C . LYS A 1 115 ? -11.206 0.194 -8.739 1.00 43.16 115 LYS A C 1
ATOM 960 O O . LYS A 1 115 ? -11.871 0.776 -9.586 1.00 43.16 115 LYS A O 1
ATOM 965 N N . GLY A 1 116 ? -11.015 0.779 -7.551 1.00 41.59 116 GLY A N 1
ATOM 966 C CA . GLY A 1 116 ? -11.697 2.046 -7.204 1.00 41.59 116 GLY A CA 1
ATOM 967 C C . GLY A 1 116 ? -10.904 2.973 -6.291 1.00 41.59 116 GLY A C 1
ATOM 968 O O . GLY A 1 116 ? -10.286 2.529 -5.331 1.00 41.59 116 GLY A O 1
ATOM 969 N N . GLN A 1 117 ? -10.910 4.261 -6.629 1.00 43.44 117 GLN A N 1
ATOM 970 C CA . GLN A 1 117 ? -10.081 5.322 -6.056 1.00 43.44 117 GLN A CA 1
ATOM 971 C C . GLN A 1 117 ? -10.123 5.397 -4.519 1.00 43.44 117 GLN A C 1
ATOM 973 O O . GLN A 1 117 ? -11.175 5.355 -3.877 1.00 43.44 117 GLN A O 1
ATOM 978 N N . VAL A 1 118 ? -8.933 5.545 -3.933 1.00 47.03 118 VAL A N 1
ATOM 979 C CA . VAL A 1 118 ? -8.709 5.704 -2.494 1.00 47.03 118 VAL A CA 1
ATOM 980 C C . VAL A 1 118 ? -8.945 7.158 -2.102 1.00 47.03 118 VAL A C 1
ATOM 982 O O . VAL A 1 118 ? -8.026 7.964 -2.135 1.00 47.03 118 VAL A O 1
ATOM 985 N N . GLY A 1 119 ? -10.197 7.497 -1.788 1.00 45.97 119 GLY A N 1
ATOM 986 C CA . GLY A 1 119 ? -10.562 8.831 -1.285 1.00 45.97 119 GLY A CA 1
ATOM 987 C C . GLY A 1 119 ? -11.757 8.868 -0.324 1.00 45.97 119 GLY A C 1
ATOM 988 O O . GLY A 1 119 ? -11.841 9.771 0.495 1.00 45.97 119 GLY A O 1
ATOM 989 N N . TYR A 1 120 ? -12.647 7.867 -0.356 1.00 43.06 120 TYR A N 1
ATOM 990 C CA . TYR A 1 120 ? -13.944 7.906 0.352 1.00 43.06 120 TYR A CA 1
ATOM 991 C C . TYR A 1 120 ? -14.222 6.673 1.233 1.00 43.06 120 TYR A C 1
ATOM 993 O O . TYR A 1 120 ? -15.364 6.271 1.440 1.00 43.06 120 TYR A O 1
ATOM 1001 N N . TRP A 1 121 ? -13.182 6.017 1.748 1.00 44.19 121 TRP A N 1
ATOM 1002 C CA . TRP A 1 121 ? -13.337 4.734 2.450 1.00 44.19 121 TRP A CA 1
ATOM 1003 C C . TRP A 1 121 ? -14.079 4.871 3.783 1.00 44.19 121 TRP A C 1
ATOM 1005 O O . TRP A 1 121 ? -14.883 4.013 4.135 1.00 44.19 121 TRP A O 1
ATOM 1015 N N . ILE A 1 122 ? -13.871 5.988 4.479 1.00 45.16 122 ILE A N 1
ATOM 1016 C CA . ILE A 1 122 ? -14.501 6.262 5.777 1.00 45.16 122 ILE A CA 1
ATOM 1017 C C . ILE A 1 122 ? -15.997 6.576 5.602 1.00 45.16 122 ILE A C 1
ATOM 1019 O O . ILE A 1 122 ? -16.819 6.208 6.433 1.00 45.16 122 ILE A O 1
ATOM 1023 N N . SER A 1 123 ? -16.371 7.185 4.477 1.00 41.28 123 SER A N 1
ATOM 1024 C CA . SER A 1 123 ? -17.751 7.552 4.144 1.00 41.28 123 SER A CA 1
ATOM 1025 C C . SER A 1 123 ? -18.562 6.406 3.529 1.00 41.28 123 SER A C 1
ATOM 1027 O O . SER A 1 123 ? -19.787 6.469 3.526 1.00 41.28 123 SER A O 1
ATOM 1029 N N . ARG A 1 124 ? -17.920 5.329 3.050 1.00 42.16 124 ARG A N 1
ATOM 1030 C CA . ARG A 1 124 ? -18.605 4.174 2.432 1.00 42.16 124 ARG A CA 1
ATOM 1031 C C . ARG A 1 124 ? -19.026 3.064 3.395 1.00 42.16 124 ARG A C 1
ATOM 1033 O O . ARG A 1 124 ? -19.878 2.261 3.028 1.00 42.16 124 ARG A O 1
ATOM 1040 N N . ILE A 1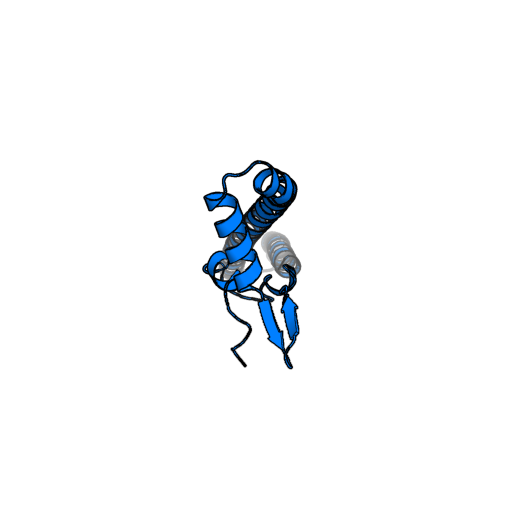 125 ? -18.470 3.028 4.608 1.00 43.91 125 ILE A N 1
ATOM 1041 C CA . ILE A 1 125 ? -18.949 2.147 5.693 1.00 43.91 125 ILE A CA 1
ATOM 1042 C C . ILE A 1 125 ? -20.327 2.612 6.206 1.00 43.91 125 ILE A C 1
ATOM 1044 O O . ILE A 1 125 ? -21.051 1.834 6.808 1.00 43.91 125 ILE A O 1
ATOM 1048 N N . LEU A 1 126 ? -20.707 3.862 5.918 1.00 42.38 126 LEU A N 1
ATOM 1049 C CA . LEU A 1 126 ? -21.888 4.541 6.457 1.00 42.38 126 LEU A CA 1
ATOM 1050 C C . LEU A 1 126 ? -23.045 4.683 5.447 1.00 42.38 126 LEU A C 1
ATOM 1052 O O . LEU A 1 126 ? -23.956 5.472 5.684 1.00 42.38 126 LEU A O 1
ATOM 1056 N N . ILE A 1 127 ? -23.018 3.975 4.309 1.00 40.53 127 ILE A N 1
ATOM 1057 C CA . ILE A 1 127 ? -24.107 4.065 3.321 1.00 40.53 127 ILE A CA 1
ATOM 1058 C C . ILE A 1 127 ? -25.209 3.059 3.694 1.00 40.53 127 ILE A C 1
ATOM 1060 O O . ILE A 1 127 ? -24.944 1.852 3.643 1.00 40.53 127 ILE A O 1
ATOM 1064 N N . PRO A 1 128 ? -26.435 3.511 4.029 1.00 36.56 128 PRO A N 1
ATOM 1065 C CA . PRO A 1 128 ? -27.566 2.617 4.253 1.00 36.56 128 PRO A CA 1
ATOM 1066 C C . PRO A 1 128 ? -27.850 1.795 2.989 1.00 36.56 128 PRO A C 1
ATOM 1068 O O . PRO A 1 128 ? -27.676 2.279 1.873 1.00 36.56 128 PRO A O 1
ATOM 1071 N N . CYS A 1 129 ? -28.311 0.551 3.147 1.00 39.25 129 CYS A N 1
ATOM 1072 C CA . CYS A 1 129 ? -28.556 -0.392 2.045 1.00 39.25 129 CYS A CA 1
ATOM 1073 C C . CYS A 1 129 ? -29.584 0.050 0.979 1.00 39.25 129 CYS A C 1
ATOM 1075 O O . CYS A 1 129 ? -29.82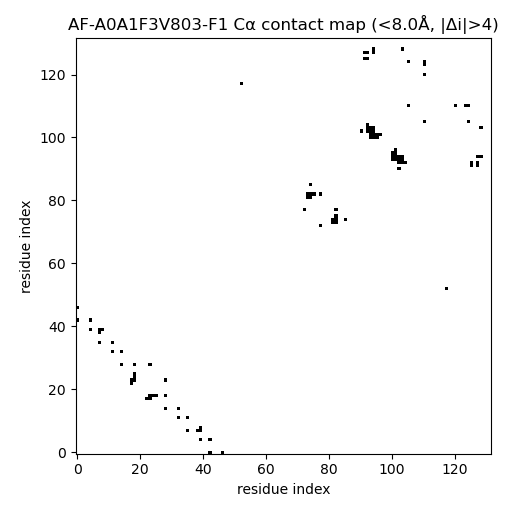9 -0.708 0.047 1.00 39.25 129 CYS A O 1
ATOM 1077 N N . ASN A 1 130 ? -30.124 1.269 1.034 1.00 35.00 130 ASN A N 1
ATOM 1078 C CA . ASN A 1 130 ? -30.982 1.818 -0.013 1.00 35.00 130 ASN A CA 1
ATOM 1079 C C . ASN A 1 130 ? -30.162 2.500 -1.112 1.00 35.00 130 ASN A C 1
ATOM 1081 O O . ASN A 1 130 ? -30.162 3.718 -1.261 1.00 35.00 130 ASN A O 1
ATOM 1085 N N . THR A 1 131 ? -29.454 1.699 -1.895 1.00 34.66 131 THR A N 1
ATOM 1086 C CA . THR A 1 131 ? -29.069 2.074 -3.260 1.00 34.66 131 THR A CA 1
ATOM 1087 C C . THR A 1 131 ? -28.982 0.789 -4.070 1.00 34.66 131 THR A C 1
ATOM 1089 O O . THR A 1 131 ? -27.974 0.081 -4.026 1.00 34.66 131 THR A O 1
ATOM 1092 N N . PHE A 1 132 ? -30.110 0.464 -4.706 1.00 36.31 132 PHE A N 1
ATOM 1093 C CA . PHE A 1 132 ? -30.132 -0.320 -5.937 1.00 36.31 132 PHE A CA 1
ATOM 1094 C C . PHE A 1 132 ? -29.411 0.460 -7.040 1.00 36.31 132 PHE A C 1
ATOM 1096 O O . PHE A 1 132 ? -29.512 1.711 -7.024 1.00 36.31 132 PHE A O 1
#

Foldseek 3Di:
DVVVLVVLVVVLVVLVVCVVVVVDDPVVSVVVNVVSVVVNVVVVVVVVVVVVVVVVVVVVVVVVVVCVVCLVVCCVVDDPVSVVVSVVLQQLQWDQDPNDTDRNQPDLVVLVPPDDDDDCSVVVSRDHPPDD

Mean predicted aligned error: 15.13 Å

pLDDT: mean 71.65, std 16.11, range [34.66, 91.19]